Protein AF-A0A3S0ZNF9-F1 (afdb_monomer_lite)

Sequence (156 aa):
GLFKPLLKETVHKKNAPFTLELPDKFNRSKIGLSEVGPGDKISKLRPWEIIQKDLVWTAGGFVLGTKEKMQEFITSYKSAQDELLEHDMISADMHTISAIYTPQMIKRGPPEAKAYICRDGWFGIRGTVTKYGCLAFLCKEAAETRAKAKMKSQGL

Secondary structure (DSSP, 8-state):
---PPP------S--S-------TT--TTSEEEEE-S-SGGGGGS-HHHHHHTT--SEEEEEEE--HHHHHHHHHHHHHHHHHHHHTT----HHHHHHHHTSHHHHTT-PPPEEEE---TTGGG--TTHHHHSHHHHHHHHHHHHHHHHHHHHTT-

pLDDT: mean 84.04, std 13.16, range [38.31, 95.31]

Organism: Elysia chlorotica (NCBI:txid188477)

Radius of gyration: 19.07 Å; chains: 1; bounding box: 42×55×49 Å

Foldseek 3Di:
DDDDDDPPPPPPDPPDPQDFADAPPDDQQAKEFQFDDDLVVLQADALVVCVVVVPFGTAQPDMDHPPVLVVLQVVLLVVLVVVCVVVVHDDDSRSSSSNCNYPVNCVVPRGHYDYDAADACVLHDHDSCRRRVVSVSSRSVRVVVVVVVVCVVVVD

Structure (mmCIF, N/CA/C/O backbone):
data_AF-A0A3S0ZNF9-F1
#
_entry.id   AF-A0A3S0ZNF9-F1
#
loop_
_atom_site.group_PDB
_atom_site.id
_atom_site.type_symbol
_atom_site.label_atom_id
_atom_site.label_alt_id
_atom_site.label_comp_id
_atom_site.label_asym_id
_atom_site.label_entity_id
_atom_site.label_seq_id
_atom_site.pdbx_PDB_ins_code
_atom_site.Cartn_x
_atom_site.Cartn_y
_atom_site.Cartn_z
_atom_site.occupancy
_atom_site.B_iso_or_equiv
_atom_site.auth_seq_id
_atom_site.auth_comp_id
_atom_site.auth_asym_id
_atom_site.auth_atom_id
_atom_site.pdbx_PDB_model_num
ATOM 1 N N . GLY A 1 1 ? -3.170 -42.991 19.852 1.00 38.31 1 GLY A N 1
ATOM 2 C CA . GLY A 1 1 ? -3.777 -42.322 18.686 1.00 38.31 1 GLY A CA 1
ATOM 3 C C . GLY A 1 1 ? -4.454 -41.063 19.169 1.00 38.31 1 GLY A C 1
ATOM 4 O O . GLY A 1 1 ? -5.417 -41.165 19.911 1.00 38.31 1 GLY A O 1
ATOM 5 N N . LEU A 1 2 ? -3.875 -39.901 18.869 1.00 42.84 2 LEU A N 1
ATOM 6 C CA . LEU A 1 2 ? -4.202 -38.627 19.513 1.00 42.84 2 LEU A CA 1
ATOM 7 C C . LEU A 1 2 ? -5.102 -37.793 18.583 1.00 42.84 2 LEU A C 1
ATOM 9 O O . LEU A 1 2 ? -4.609 -37.064 17.725 1.00 42.84 2 LEU A O 1
ATOM 13 N N . PHE A 1 3 ? -6.422 -37.921 18.720 1.00 49.88 3 PHE A N 1
ATOM 14 C CA . PHE A 1 3 ? -7.362 -37.027 18.042 1.00 49.88 3 PHE A CA 1
ATOM 15 C C . PHE A 1 3 ? -7.332 -35.659 18.738 1.00 49.88 3 PHE A C 1
ATOM 17 O O . PHE A 1 3 ? -7.779 -35.519 19.875 1.00 49.88 3 PHE A O 1
ATOM 24 N N . LYS A 1 4 ? -6.767 -34.648 18.065 1.00 49.22 4 LYS A N 1
ATOM 25 C CA . LYS A 1 4 ? -6.909 -33.239 18.461 1.00 49.22 4 LYS A CA 1
ATOM 26 C C . LYS A 1 4 ? -8.396 -32.866 18.387 1.00 49.22 4 LYS A C 1
ATOM 28 O O . LYS A 1 4 ? -9.040 -33.235 17.404 1.00 49.22 4 LYS A O 1
ATOM 33 N N . PRO A 1 5 ? -8.952 -32.131 19.364 1.00 50.22 5 PRO A N 1
ATOM 34 C CA . PRO A 1 5 ? -10.320 -31.662 19.246 1.00 50.22 5 PRO A CA 1
ATOM 35 C C . PRO A 1 5 ? -10.389 -30.688 18.067 1.00 50.22 5 PRO A C 1
ATOM 37 O O . PRO A 1 5 ? -9.619 -29.726 18.006 1.00 50.22 5 PRO A O 1
ATOM 40 N N . LEU A 1 6 ? -11.295 -30.964 17.122 1.00 54.75 6 LEU A N 1
ATOM 41 C CA . LEU A 1 6 ? -11.734 -29.985 16.135 1.00 54.75 6 LEU A CA 1
ATOM 42 C C . LEU A 1 6 ? -12.072 -28.692 16.881 1.00 54.75 6 LEU A C 1
ATOM 44 O O . LEU A 1 6 ? -12.808 -28.722 17.870 1.00 54.75 6 LEU A O 1
ATOM 48 N N . LEU A 1 7 ? -11.493 -27.584 16.416 1.00 48.44 7 LEU A N 1
ATOM 49 C CA . LEU A 1 7 ? -11.787 -26.234 16.879 1.00 48.44 7 LEU A CA 1
ATOM 50 C C . LEU A 1 7 ? -13.309 -26.083 16.973 1.00 48.44 7 LEU A C 1
ATOM 52 O O . LEU A 1 7 ? -13.995 -26.056 15.955 1.00 48.44 7 LEU A O 1
ATOM 56 N N . LYS A 1 8 ? -13.847 -26.035 18.198 1.00 44.94 8 LYS A N 1
ATOM 57 C CA . LYS A 1 8 ? -15.238 -25.640 18.416 1.00 44.94 8 LYS A CA 1
ATOM 58 C C . LYS A 1 8 ? -15.332 -24.196 17.954 1.00 44.94 8 LYS A C 1
ATOM 60 O O . LYS A 1 8 ? -14.829 -23.301 18.629 1.00 44.94 8 LYS A O 1
ATOM 65 N N . GLU A 1 9 ? -15.931 -23.993 16.792 1.00 47.78 9 GLU A N 1
ATOM 66 C CA . GLU A 1 9 ? -16.229 -22.673 16.267 1.00 47.78 9 GLU A CA 1
ATOM 67 C C . GLU A 1 9 ? -17.238 -22.021 17.219 1.00 47.78 9 GLU A C 1
ATOM 69 O O . GLU A 1 9 ? -18.432 -22.323 17.226 1.00 47.78 9 GLU A O 1
ATOM 74 N N . THR A 1 10 ? -16.743 -21.189 18.131 1.00 48.66 10 THR A N 1
ATOM 75 C CA . THR A 1 10 ? -17.603 -20.353 18.961 1.00 48.66 10 THR A CA 1
ATOM 76 C C . THR A 1 10 ? -18.197 -19.285 18.061 1.00 48.66 10 THR A C 1
ATOM 78 O O . THR A 1 10 ? -17.575 -18.254 17.814 1.00 48.66 10 THR A O 1
ATOM 81 N N . VAL A 1 11 ? -19.409 -19.533 17.564 1.00 49.56 11 VAL A N 1
ATOM 82 C CA . VAL A 1 11 ? -20.221 -18.511 16.903 1.00 49.56 11 VAL A CA 1
ATOM 83 C C . VAL A 1 11 ? -20.531 -17.440 17.946 1.00 49.56 11 VAL A C 1
ATOM 85 O O . VAL A 1 11 ? -21.405 -17.597 18.801 1.00 49.56 11 VAL A O 1
ATOM 88 N N . HIS A 1 12 ? -19.749 -16.364 17.927 1.00 49.91 12 HIS A N 1
ATOM 89 C CA . HIS A 1 12 ? -19.978 -15.201 18.771 1.00 49.91 12 HIS A CA 1
ATOM 90 C C . HIS A 1 12 ? -21.386 -14.650 18.486 1.00 49.91 12 HIS A C 1
ATOM 92 O O . HIS A 1 12 ? -21.793 -14.569 17.323 1.00 49.91 12 HIS A O 1
ATOM 98 N N . LYS A 1 13 ? -22.142 -14.293 19.544 1.00 57.91 13 LYS A N 1
ATOM 99 C CA . LYS A 1 13 ? -23.447 -13.605 19.435 1.00 57.91 13 LYS A CA 1
ATOM 100 C C . LYS A 1 13 ? -23.343 -12.536 18.354 1.00 57.91 13 LYS A C 1
ATOM 102 O O . LYS A 1 13 ? -22.371 -11.797 18.415 1.00 57.91 13 LYS A O 1
ATOM 107 N N . LYS A 1 14 ? -24.312 -12.474 17.423 1.00 54.38 14 LYS A N 1
ATOM 108 C CA . LYS A 1 14 ? -24.363 -11.575 16.248 1.00 54.38 14 LYS A CA 1
ATOM 109 C C . LYS A 1 14 ? -23.643 -10.258 16.552 1.00 54.38 14 LYS A C 1
ATOM 111 O O . LYS A 1 14 ? -24.229 -9.354 17.145 1.00 54.38 14 LYS A O 1
ATOM 116 N N . ASN A 1 15 ? -22.343 -10.225 16.251 1.00 57.34 15 ASN A N 1
ATOM 117 C CA . ASN A 1 15 ? -21.497 -9.100 16.615 1.00 57.34 15 ASN A CA 1
ATOM 118 C C . ASN A 1 15 ? -22.078 -7.878 15.901 1.00 57.34 15 ASN A C 1
ATOM 120 O O . ASN A 1 15 ? -22.625 -8.012 14.800 1.00 57.34 15 ASN A O 1
ATOM 124 N N . ALA A 1 16 ? -21.986 -6.700 16.523 1.00 59.66 16 ALA A N 1
ATOM 125 C CA . ALA A 1 16 ? -22.234 -5.451 15.810 1.00 59.66 16 ALA A CA 1
ATOM 126 C C . ALA A 1 16 ? -21.531 -5.520 14.438 1.00 59.66 16 ALA A C 1
ATOM 128 O O . ALA A 1 16 ? -20.433 -6.088 14.370 1.00 59.66 16 ALA A O 1
ATOM 129 N N . PRO A 1 17 ? -22.165 -5.041 13.351 1.00 68.00 17 PRO A N 1
ATOM 130 C CA . PRO A 1 17 ? -21.623 -5.189 12.007 1.00 68.00 17 PRO A CA 1
ATOM 131 C C . PRO A 1 17 ? -20.152 -4.779 11.990 1.00 68.00 17 PRO A C 1
ATOM 133 O O . PRO A 1 17 ? -19.797 -3.694 12.459 1.00 68.00 17 PRO A O 1
ATOM 136 N N . PHE A 1 18 ? -19.297 -5.677 11.497 1.00 68.31 18 PHE A N 1
ATOM 137 C CA . PHE A 1 18 ? -17.879 -5.392 11.341 1.00 68.31 18 PHE A CA 1
ATOM 138 C C . PHE A 1 18 ? -17.749 -4.187 10.416 1.00 68.31 18 PHE A C 1
ATOM 140 O O . PHE A 1 18 ? -18.065 -4.265 9.230 1.00 68.31 18 PHE A O 1
ATOM 147 N N . THR A 1 19 ? -17.348 -3.060 10.993 1.00 75.00 19 THR A N 1
ATOM 148 C CA . THR A 1 19 ? -17.226 -1.796 10.278 1.00 75.00 19 THR A CA 1
ATOM 149 C C . THR A 1 19 ? -15.759 -1.407 10.283 1.00 75.00 19 THR A C 1
ATOM 151 O O . THR A 1 19 ? -15.109 -1.413 11.328 1.00 75.00 19 THR A O 1
ATOM 154 N N . LEU A 1 20 ? -15.240 -1.091 9.102 1.00 82.44 20 LEU A N 1
ATOM 155 C CA . LEU A 1 20 ? -13.922 -0.506 8.924 1.00 82.44 20 LEU A CA 1
ATOM 156 C C . LEU A 1 20 ? -14.117 0.959 8.589 1.00 82.44 20 LEU A C 1
ATOM 158 O O . LEU A 1 20 ? -14.842 1.292 7.652 1.00 82.44 20 LEU A O 1
ATOM 162 N N . GLU A 1 21 ? -13.461 1.833 9.339 1.00 87.50 21 GLU A N 1
ATOM 163 C CA . GLU A 1 21 ? -13.497 3.256 9.058 1.00 87.50 21 GLU A CA 1
ATOM 164 C C . GLU A 1 21 ? -12.078 3.804 8.905 1.00 87.50 21 GLU A C 1
ATOM 166 O O . GLU A 1 21 ? -11.127 3.305 9.504 1.00 87.50 21 GLU A O 1
ATOM 171 N N . LEU A 1 22 ? -11.912 4.834 8.073 1.00 88.38 22 LEU A N 1
ATOM 172 C CA . LEU A 1 22 ? -10.604 5.464 7.897 1.00 88.38 22 LEU A CA 1
ATOM 173 C C . LEU A 1 22 ? -10.126 6.088 9.221 1.00 88.38 22 LEU A C 1
ATOM 175 O O . LEU A 1 22 ? -10.912 6.778 9.868 1.00 88.38 22 LEU A O 1
ATOM 179 N N . PRO A 1 23 ? -8.853 5.926 9.615 1.00 88.94 23 PRO A N 1
ATOM 180 C CA . PRO A 1 23 ? -8.310 6.635 10.770 1.00 88.94 23 PRO A CA 1
ATOM 181 C C . PRO A 1 23 ? -8.481 8.154 10.634 1.00 88.94 23 PRO A C 1
ATOM 183 O O . PRO A 1 23 ? -8.342 8.694 9.537 1.00 88.94 23 PRO A O 1
ATOM 186 N N . ASP A 1 24 ? -8.717 8.868 11.735 1.00 84.62 24 ASP A N 1
ATOM 187 C CA . ASP A 1 24 ? -9.026 10.311 11.694 1.00 84.62 24 ASP A CA 1
ATOM 188 C C . ASP A 1 24 ? -7.913 11.152 11.047 1.00 84.62 24 ASP A C 1
ATOM 190 O O . ASP A 1 24 ? -8.172 12.150 10.378 1.00 84.62 24 ASP A O 1
ATOM 194 N N . LYS A 1 25 ? -6.658 10.715 11.200 1.00 86.06 25 LYS A N 1
ATOM 195 C CA . LYS A 1 25 ? -5.467 11.353 10.614 1.00 86.06 25 LYS A CA 1
ATOM 196 C C . LYS A 1 25 ? -5.048 10.724 9.279 1.00 86.06 25 LYS A C 1
ATOM 198 O O . LYS A 1 25 ? -3.901 10.881 8.857 1.00 86.06 25 LYS A O 1
ATOM 203 N N . PHE A 1 26 ? -5.932 9.965 8.633 1.00 90.56 26 PHE A N 1
ATOM 204 C CA . PHE A 1 26 ? -5.664 9.395 7.318 1.00 90.56 26 PHE A CA 1
ATOM 205 C C . PHE A 1 26 ? -5.515 10.509 6.281 1.00 90.56 26 PHE A C 1
ATOM 207 O O . PHE A 1 26 ? -6.375 11.385 6.156 1.00 90.56 26 PHE A O 1
ATOM 214 N N . ASN A 1 27 ? -4.429 10.465 5.509 1.00 91.06 27 ASN A N 1
ATOM 215 C CA . ASN A 1 27 ? -4.233 11.429 4.441 1.00 91.06 27 ASN A CA 1
ATOM 216 C C . ASN A 1 27 ? -5.085 11.042 3.228 1.00 91.06 27 ASN A C 1
ATOM 218 O O . ASN A 1 27 ? -4.738 10.141 2.472 1.00 91.06 27 ASN A O 1
ATOM 222 N N . ARG A 1 28 ? -6.180 11.777 3.029 1.00 91.62 28 ARG A N 1
ATOM 223 C CA . ARG A 1 28 ? -7.149 11.546 1.952 1.00 91.62 28 ARG A CA 1
ATOM 224 C C . ARG A 1 28 ? -6.602 11.812 0.546 1.00 91.62 28 ARG A C 1
ATOM 226 O O . ARG A 1 28 ? -7.230 11.380 -0.410 1.00 91.62 28 ARG A O 1
ATOM 233 N N . SER A 1 29 ? -5.455 12.480 0.398 1.00 93.75 29 SER A N 1
ATOM 234 C CA . SER A 1 29 ? -4.816 12.653 -0.914 1.00 93.75 29 SER A CA 1
ATOM 235 C C . SER A 1 29 ? -3.979 11.448 -1.352 1.00 93.75 29 SER A C 1
ATOM 237 O O . SER A 1 29 ? -3.446 11.457 -2.459 1.00 93.75 29 SER A O 1
ATOM 239 N N . LYS A 1 30 ? -3.854 10.421 -0.502 1.00 94.88 30 LYS A N 1
ATOM 240 C CA . LYS A 1 30 ? -2.990 9.256 -0.710 1.00 94.88 30 LYS A CA 1
ATOM 241 C C . LYS A 1 30 ? -3.779 7.961 -0.601 1.00 94.88 30 LYS A C 1
ATOM 243 O O . LYS A 1 30 ? -4.873 7.933 -0.035 1.00 94.88 30 LYS A O 1
ATOM 248 N N . ILE A 1 31 ? -3.178 6.879 -1.083 1.00 94.62 31 ILE A N 1
ATOM 249 C CA . ILE A 1 31 ? -3.595 5.533 -0.696 1.00 94.62 31 ILE A CA 1
ATOM 250 C C . ILE A 1 31 ? -2.803 5.055 0.523 1.00 94.62 31 ILE A C 1
ATOM 252 O O . ILE A 1 31 ? -1.622 5.363 0.671 1.00 94.62 31 ILE A O 1
ATOM 256 N N . GLY A 1 32 ? -3.444 4.310 1.414 1.00 94.25 32 GLY A N 1
ATOM 257 C CA . GLY A 1 32 ? -2.811 3.636 2.537 1.00 94.25 32 GLY A CA 1
ATOM 258 C C . GLY A 1 32 ? -2.490 2.192 2.194 1.00 94.25 32 GLY A C 1
ATOM 259 O O . GLY A 1 32 ? -3.367 1.478 1.711 1.00 94.25 32 GLY A O 1
ATOM 260 N N . LEU A 1 33 ? -1.267 1.762 2.509 1.00 94.00 33 LEU A N 1
ATOM 261 C CA . LEU A 1 33 ? -0.799 0.378 2.375 1.00 94.00 33 LEU A CA 1
ATOM 262 C C . LEU A 1 33 ? -0.139 -0.097 3.681 1.00 94.00 33 LEU A C 1
ATOM 264 O O . LEU A 1 33 ? 0.439 0.714 4.405 1.00 94.00 33 LEU A O 1
ATOM 268 N N . SER A 1 34 ? -0.202 -1.395 3.997 1.00 93.62 34 SER A N 1
ATOM 269 C CA . SER A 1 34 ? 0.563 -1.939 5.135 1.00 93.62 34 SER A CA 1
ATOM 270 C C . SER A 1 34 ? 1.999 -2.200 4.692 1.00 93.62 34 SER A C 1
ATOM 272 O O . SER A 1 34 ? 2.207 -2.898 3.703 1.00 93.62 34 SER A O 1
ATOM 274 N N . GLU A 1 35 ? 2.983 -1.642 5.390 1.00 92.25 35 GLU A N 1
ATOM 275 C CA . GLU A 1 35 ? 4.399 -1.837 5.078 1.00 92.25 35 GLU A CA 1
ATOM 276 C C . GLU A 1 35 ? 4.879 -3.204 5.573 1.00 92.25 35 GLU A C 1
ATOM 278 O O . GLU A 1 35 ? 4.662 -3.572 6.730 1.00 92.25 35 GLU A O 1
ATOM 283 N N . VAL A 1 36 ? 5.569 -3.948 4.710 1.00 90.31 36 VAL A N 1
ATOM 284 C CA . VAL A 1 36 ? 6.142 -5.260 5.054 1.00 90.31 36 VAL A CA 1
ATOM 285 C C . VAL A 1 36 ? 7.655 -5.329 4.842 1.00 90.31 36 VAL A C 1
ATOM 287 O O . VAL A 1 36 ? 8.304 -6.209 5.416 1.00 90.31 36 VAL A O 1
ATOM 290 N N . GLY A 1 37 ? 8.224 -4.377 4.095 1.00 86.00 37 GLY A N 1
ATOM 291 C CA . GLY A 1 37 ? 9.650 -4.297 3.791 1.00 86.00 37 GLY A CA 1
ATOM 292 C C . GLY A 1 37 ? 10.101 -2.894 3.364 1.00 86.00 37 GLY A C 1
ATOM 293 O O . GLY A 1 37 ? 9.290 -1.975 3.306 1.00 86.00 37 GLY A O 1
ATOM 294 N N . PRO A 1 38 ? 11.400 -2.704 3.078 1.00 78.81 38 PRO A N 1
ATOM 295 C CA . PRO A 1 38 ? 11.971 -1.402 2.732 1.00 78.81 38 PRO A CA 1
ATOM 296 C C . PRO A 1 38 ? 11.578 -0.957 1.310 1.00 78.81 38 PRO A C 1
ATOM 298 O O . PRO A 1 38 ? 11.953 -1.595 0.325 1.00 78.81 38 PRO A O 1
ATOM 301 N N . GLY A 1 39 ? 10.824 0.143 1.199 1.00 78.38 39 GLY A N 1
ATOM 302 C CA . GLY A 1 39 ? 10.316 0.659 -0.083 1.00 78.38 39 GLY A CA 1
ATOM 303 C C . GLY A 1 39 ? 11.328 1.431 -0.934 1.00 78.38 39 GLY A C 1
ATOM 304 O O . GLY A 1 39 ? 11.191 1.499 -2.154 1.00 78.38 39 GLY A O 1
ATOM 305 N N . ASP A 1 40 ? 12.382 1.970 -0.324 1.00 79.75 40 ASP A N 1
ATOM 306 C CA . ASP A 1 40 ? 13.451 2.720 -0.999 1.00 79.75 40 ASP A CA 1
ATOM 307 C C . ASP A 1 40 ? 14.168 1.886 -2.073 1.00 79.75 40 ASP A C 1
ATOM 309 O O . ASP A 1 40 ? 14.554 2.406 -3.124 1.00 79.75 40 ASP A O 1
ATOM 313 N N . LYS A 1 41 ? 14.275 0.571 -1.853 1.00 76.69 41 LYS A N 1
ATOM 314 C CA . LYS A 1 41 ? 14.914 -0.371 -2.781 1.00 76.69 41 LYS A CA 1
ATOM 315 C C . LYS A 1 41 ? 14.180 -0.520 -4.117 1.00 76.69 41 LYS A C 1
ATOM 317 O O . LYS A 1 41 ? 14.819 -0.869 -5.104 1.00 76.69 41 LYS A O 1
ATOM 322 N N . ILE A 1 42 ? 12.880 -0.224 -4.178 1.00 81.75 42 ILE A N 1
ATOM 323 C CA . ILE A 1 42 ? 12.064 -0.370 -5.399 1.00 81.75 42 ILE A CA 1
ATOM 324 C C . ILE A 1 42 ? 12.368 0.733 -6.416 1.00 81.75 42 ILE A C 1
ATOM 326 O O . ILE A 1 42 ? 12.337 0.498 -7.622 1.00 81.75 42 ILE A O 1
ATOM 330 N N . SER A 1 43 ? 12.743 1.922 -5.939 1.00 77.75 43 SER A N 1
ATOM 331 C CA . SER A 1 43 ? 12.978 3.118 -6.763 1.00 77.75 43 SER A CA 1
ATOM 332 C C . SER A 1 43 ? 14.127 3.000 -7.774 1.00 77.75 43 SER A C 1
ATOM 334 O O . SER A 1 43 ? 14.352 3.916 -8.559 1.00 77.75 43 SER A O 1
ATOM 336 N N . LYS A 1 44 ? 14.875 1.893 -7.763 1.00 86.00 44 LYS A N 1
ATOM 337 C CA . LYS A 1 44 ? 16.018 1.639 -8.654 1.00 86.00 44 LYS A CA 1
ATOM 338 C C . LYS A 1 44 ? 15.837 0.397 -9.524 1.00 86.00 44 LYS A C 1
ATOM 340 O O . LYS A 1 44 ? 16.761 0.025 -10.237 1.00 86.00 44 LYS A O 1
ATOM 345 N N . LEU A 1 45 ? 14.687 -0.264 -9.430 1.00 89.38 45 LEU A N 1
ATOM 346 C CA . LEU A 1 45 ? 14.450 -1.571 -10.030 1.00 89.38 45 LEU A CA 1
ATOM 347 C C . LEU A 1 45 ? 13.409 -1.491 -11.136 1.00 89.38 45 LEU A C 1
ATOM 349 O O . LEU A 1 45 ? 12.512 -0.648 -11.106 1.00 89.38 45 LEU A O 1
ATOM 353 N N . ARG A 1 46 ? 13.523 -2.400 -12.103 1.00 90.56 46 ARG A N 1
ATOM 354 C CA . ARG A 1 46 ? 12.476 -2.634 -13.098 1.00 90.56 46 ARG A CA 1
ATOM 355 C C . ARG A 1 46 ? 11.377 -3.533 -12.517 1.00 90.56 46 ARG A C 1
ATOM 357 O O . ARG A 1 46 ? 11.661 -4.320 -11.611 1.00 90.56 46 ARG A O 1
ATOM 364 N N . PRO A 1 47 ? 10.142 -3.466 -13.043 1.00 88.75 47 PRO A N 1
ATOM 365 C CA . PRO A 1 47 ? 9.013 -4.275 -12.578 1.00 88.75 47 PRO A CA 1
ATOM 366 C C . PRO A 1 47 ? 9.316 -5.774 -12.428 1.00 88.75 47 PRO A C 1
ATOM 368 O O . PRO A 1 47 ? 9.066 -6.347 -11.372 1.00 88.75 47 PRO A O 1
ATOM 371 N N . TRP A 1 48 ? 9.930 -6.409 -13.428 1.00 90.06 48 TRP A N 1
ATOM 372 C CA . TRP A 1 48 ? 10.259 -7.841 -13.372 1.00 90.06 48 TRP A CA 1
ATOM 373 C C . TRP A 1 48 ? 11.366 -8.174 -12.369 1.00 90.06 48 TRP A C 1
ATOM 375 O O . TRP A 1 48 ? 11.392 -9.275 -11.826 1.00 90.06 48 TRP A O 1
ATOM 385 N N . GLU A 1 49 ? 12.259 -7.230 -12.063 1.00 89.75 49 GLU A N 1
ATOM 386 C CA . GLU A 1 49 ? 13.286 -7.443 -11.041 1.00 89.75 49 GLU A CA 1
ATOM 387 C C . GLU A 1 49 ? 12.689 -7.514 -9.635 1.00 89.75 49 GLU A C 1
ATOM 389 O O . GLU A 1 49 ? 13.282 -8.152 -8.770 1.00 89.75 49 GLU A O 1
ATOM 394 N N . ILE A 1 50 ? 11.530 -6.882 -9.405 1.00 89.62 50 ILE A N 1
ATOM 395 C CA . ILE A 1 50 ? 10.779 -7.021 -8.150 1.00 89.62 50 ILE A CA 1
ATOM 396 C C . ILE A 1 50 ? 10.342 -8.472 -7.965 1.00 89.62 50 ILE A C 1
ATOM 398 O O . ILE A 1 50 ? 10.539 -9.031 -6.892 1.00 89.62 50 ILE A O 1
ATOM 402 N N . ILE A 1 51 ? 9.812 -9.090 -9.022 1.00 89.25 51 ILE A N 1
ATOM 403 C CA . ILE A 1 51 ? 9.311 -10.469 -8.995 1.00 89.25 51 ILE A CA 1
ATOM 404 C C . ILE A 1 51 ? 10.471 -11.461 -8.896 1.00 89.25 51 ILE A C 1
ATOM 406 O O . ILE A 1 51 ? 10.471 -12.324 -8.026 1.00 89.25 51 ILE A O 1
ATOM 410 N N . GLN A 1 52 ? 11.498 -11.308 -9.736 1.00 88.88 52 GLN A N 1
ATOM 411 C CA . GLN A 1 52 ? 12.658 -12.208 -9.756 1.00 88.88 52 GLN A CA 1
ATOM 412 C C . GLN A 1 52 ? 13.426 -12.229 -8.429 1.00 88.88 52 GLN A C 1
ATOM 414 O O . GLN A 1 52 ? 14.044 -13.237 -8.092 1.00 88.88 52 GLN A O 1
ATOM 419 N N . LYS A 1 53 ? 13.416 -11.114 -7.689 1.00 89.00 53 LYS A N 1
ATOM 420 C CA . LYS A 1 53 ? 14.097 -10.972 -6.395 1.00 89.00 53 LYS A CA 1
ATOM 421 C C . LYS A 1 53 ? 13.152 -11.148 -5.197 1.00 89.00 53 LYS A C 1
ATOM 423 O O . LYS A 1 53 ? 13.605 -10.929 -4.077 1.00 89.00 53 LYS A O 1
ATOM 428 N N . ASP A 1 54 ? 11.882 -11.498 -5.430 1.00 87.12 54 ASP A N 1
ATOM 429 C CA . ASP A 1 54 ? 10.834 -11.646 -4.403 1.00 87.12 54 ASP A CA 1
ATOM 430 C C . ASP A 1 54 ? 10.774 -10.439 -3.443 1.00 87.12 54 ASP A C 1
ATOM 432 O O . ASP A 1 54 ? 10.781 -10.550 -2.215 1.00 87.12 54 ASP A O 1
ATOM 436 N N . LEU A 1 55 ? 10.826 -9.231 -4.015 1.00 87.56 55 LEU A N 1
ATOM 437 C CA . LEU A 1 55 ? 10.883 -7.994 -3.244 1.00 87.56 55 LEU A CA 1
ATOM 438 C C . LEU A 1 55 ? 9.484 -7.489 -2.931 1.00 87.56 55 LEU A C 1
ATOM 440 O O . LEU A 1 55 ? 8.706 -7.137 -3.815 1.00 87.56 55 LEU A O 1
ATOM 444 N N . VAL A 1 56 ? 9.210 -7.357 -1.637 1.00 84.56 56 VAL A N 1
ATOM 445 C CA . VAL A 1 56 ? 7.906 -6.938 -1.139 1.00 84.56 56 VAL A CA 1
ATOM 446 C C . VAL A 1 56 ? 8.044 -5.687 -0.276 1.00 84.56 56 VAL A C 1
ATOM 448 O O . VAL A 1 56 ? 8.695 -5.709 0.769 1.00 84.56 56 VAL A O 1
ATOM 451 N N . TRP A 1 57 ? 7.419 -4.583 -0.698 1.00 89.50 57 TRP A N 1
ATOM 452 C CA . TRP A 1 57 ? 7.347 -3.351 0.107 1.00 89.50 57 TRP A CA 1
ATOM 453 C C . TRP A 1 57 ? 6.064 -3.269 0.922 1.00 89.50 57 TRP A C 1
ATOM 455 O O . TRP A 1 57 ? 6.101 -2.892 2.095 1.00 89.50 57 TRP A O 1
ATOM 465 N N . THR A 1 58 ? 4.935 -3.659 0.330 1.00 90.81 58 THR A N 1
ATOM 466 C CA . THR A 1 58 ? 3.624 -3.552 0.975 1.00 90.81 58 THR A CA 1
ATOM 467 C C . THR A 1 58 ? 2.827 -4.844 0.890 1.00 90.81 58 THR A C 1
ATOM 469 O O . THR A 1 58 ? 3.058 -5.671 0.015 1.00 90.81 58 THR A O 1
ATOM 472 N N . ALA A 1 59 ? 1.890 -5.029 1.816 1.00 87.12 59 ALA A N 1
ATOM 473 C CA . ALA A 1 59 ? 0.943 -6.133 1.773 1.00 87.12 59 ALA A CA 1
ATOM 474 C C . ALA A 1 59 ? -0.153 -5.877 0.725 1.00 87.12 59 ALA A C 1
ATOM 476 O O . ALA A 1 59 ? -0.678 -4.770 0.642 1.00 87.12 59 ALA A O 1
ATOM 477 N N . GLY A 1 60 ? -0.567 -6.924 0.003 1.00 76.44 60 GLY A N 1
ATOM 478 C CA . GLY A 1 60 ? -1.669 -6.855 -0.969 1.00 76.44 60 GLY A CA 1
ATOM 479 C C . GLY A 1 60 ? -3.083 -6.939 -0.378 1.00 76.44 60 GLY A C 1
ATOM 480 O O . GLY A 1 60 ? -4.053 -6.798 -1.109 1.00 76.44 60 GLY A O 1
ATOM 481 N N . GLY A 1 61 ? -3.227 -7.176 0.932 1.00 79.50 61 GLY A N 1
ATOM 482 C CA . GLY A 1 61 ? -4.523 -7.531 1.526 1.00 79.50 61 GLY A CA 1
ATOM 483 C C . GLY A 1 61 ? -5.498 -6.368 1.749 1.00 79.50 61 GLY A C 1
ATOM 484 O O . GLY A 1 61 ? -6.698 -6.534 1.560 1.00 79.50 61 GLY A O 1
ATOM 485 N N . PHE A 1 62 ? -5.011 -5.197 2.167 1.00 88.00 62 PHE A N 1
ATOM 486 C CA . PHE A 1 62 ? -5.854 -4.031 2.454 1.00 88.00 62 PHE A CA 1
ATOM 487 C C . PHE A 1 62 ? -5.245 -2.776 1.840 1.00 88.00 62 PHE A C 1
ATOM 489 O O . PHE A 1 62 ? -4.094 -2.441 2.124 1.00 88.00 62 PHE A O 1
ATOM 496 N N . VAL A 1 63 ? -6.055 -2.062 1.060 1.00 91.69 63 VAL A N 1
ATOM 497 C CA . VAL A 1 63 ? -5.727 -0.756 0.485 1.00 91.69 63 VAL A CA 1
ATOM 498 C C . VAL A 1 63 ? -6.803 0.231 0.913 1.00 91.69 63 VAL A C 1
ATOM 500 O O . VAL A 1 63 ? -7.995 -0.066 0.829 1.00 91.69 63 VAL A O 1
ATOM 503 N N . LEU A 1 64 ? -6.388 1.396 1.398 1.00 91.50 64 LEU A N 1
ATOM 504 C CA . LEU A 1 64 ? -7.297 2.453 1.838 1.00 91.50 64 LEU A CA 1
ATOM 505 C C . LEU A 1 64 ? -7.146 3.677 0.952 1.00 91.50 64 LEU A C 1
ATOM 507 O O . LEU A 1 64 ? -6.036 4.044 0.596 1.00 91.50 64 LEU A O 1
ATOM 511 N N . GLY A 1 65 ? -8.234 4.370 0.661 1.00 91.19 65 GLY A N 1
ATOM 512 C CA . GLY A 1 65 ? -8.192 5.611 -0.100 1.00 91.19 65 GLY A CA 1
ATOM 513 C C . GLY A 1 65 ? -9.578 6.218 -0.209 1.00 91.19 65 GLY A C 1
ATOM 514 O O . GLY A 1 65 ? -10.577 5.583 0.137 1.00 91.19 65 GLY A O 1
ATOM 515 N N . THR A 1 66 ? -9.654 7.457 -0.690 1.00 91.44 66 THR A N 1
ATOM 516 C CA . THR A 1 66 ? -10.938 7.986 -1.163 1.00 91.44 66 THR A CA 1
ATOM 517 C C . THR A 1 66 ? -11.345 7.271 -2.447 1.00 91.44 66 THR A C 1
ATOM 519 O O . THR A 1 66 ? -10.532 6.591 -3.075 1.00 91.44 66 THR A O 1
ATOM 522 N N . LYS A 1 67 ? -12.602 7.437 -2.866 1.00 92.31 67 LYS A N 1
ATOM 523 C CA . LYS A 1 67 ? -13.100 6.854 -4.116 1.00 92.31 67 LYS A CA 1
ATOM 524 C C . LYS A 1 67 ? -12.202 7.223 -5.301 1.00 92.31 67 LYS A C 1
ATOM 526 O O . LYS A 1 67 ? -11.847 6.355 -6.089 1.00 92.31 67 LYS A O 1
ATOM 531 N N . GLU A 1 68 ? -11.796 8.483 -5.373 1.00 94.38 68 GLU A N 1
ATOM 532 C CA . GLU A 1 68 ? -10.972 9.038 -6.447 1.00 94.38 68 GLU A CA 1
ATOM 533 C C . GLU A 1 68 ? -9.583 8.387 -6.446 1.00 94.38 68 GLU A C 1
ATOM 535 O O . GLU A 1 68 ? -9.142 7.848 -7.459 1.00 94.38 68 GLU A O 1
ATOM 540 N N . LYS A 1 69 ? -8.922 8.328 -5.282 1.00 94.81 69 LYS A N 1
ATOM 541 C CA . LYS A 1 69 ? -7.592 7.713 -5.164 1.00 94.81 69 LYS A CA 1
ATOM 542 C C . LYS A 1 69 ? -7.607 6.206 -5.389 1.00 94.81 69 LYS A C 1
ATOM 544 O O . LYS A 1 69 ? -6.661 5.667 -5.956 1.00 94.81 69 LYS A O 1
ATOM 549 N N . MET A 1 70 ? -8.691 5.531 -5.016 1.00 94.94 70 MET A N 1
ATOM 550 C CA . MET A 1 70 ? -8.869 4.114 -5.328 1.00 94.94 70 MET A CA 1
ATOM 551 C C . MET A 1 70 ? -9.066 3.876 -6.828 1.00 94.94 70 MET A C 1
ATOM 553 O O . MET A 1 70 ? -8.541 2.897 -7.348 1.00 94.94 70 MET A O 1
ATOM 557 N N . GLN A 1 71 ? -9.766 4.759 -7.546 1.00 95.19 71 GLN A N 1
ATOM 558 C CA . GLN A 1 71 ? -9.901 4.661 -9.005 1.00 95.19 71 GLN A CA 1
ATOM 559 C C . GLN A 1 71 ? -8.561 4.863 -9.725 1.00 95.19 71 GLN A C 1
ATOM 561 O O . GLN A 1 71 ? -8.231 4.086 -10.626 1.00 95.19 71 GLN A O 1
ATOM 566 N N . GLU A 1 72 ? -7.771 5.854 -9.302 1.00 95.25 72 GLU A N 1
ATOM 567 C CA . GLU A 1 72 ? -6.400 6.054 -9.793 1.00 95.25 72 GLU A CA 1
ATOM 568 C C . GLU A 1 72 ? -5.551 4.796 -9.545 1.00 95.25 72 GLU A C 1
ATOM 570 O O . GLU A 1 72 ? -4.929 4.271 -10.467 1.00 95.25 72 GLU A O 1
ATOM 575 N N . PHE A 1 73 ? -5.603 4.247 -8.326 1.00 95.31 73 PHE A N 1
ATOM 576 C CA . PHE A 1 73 ? -4.851 3.048 -7.958 1.00 95.31 73 PHE A CA 1
ATOM 577 C C . PHE A 1 73 ? -5.251 1.821 -8.781 1.00 95.31 73 PHE A C 1
ATOM 579 O 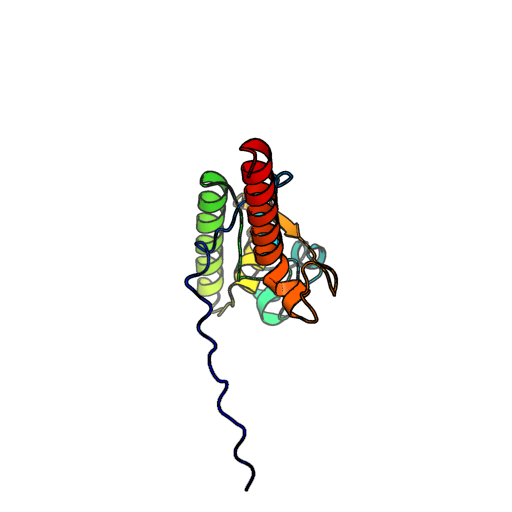O . PHE A 1 73 ? -4.377 1.133 -9.295 1.00 95.31 73 PHE A O 1
ATOM 586 N N . ILE A 1 74 ? -6.551 1.556 -8.949 1.00 95.06 74 ILE A N 1
ATOM 587 C CA . ILE A 1 74 ? -7.049 0.429 -9.754 1.00 95.06 74 ILE A CA 1
ATOM 588 C C . ILE A 1 74 ? -6.562 0.543 -11.200 1.00 95.06 74 ILE A C 1
ATOM 590 O O . ILE A 1 74 ? -6.186 -0.460 -11.804 1.00 95.06 74 ILE A O 1
ATOM 594 N N . THR A 1 75 ? -6.549 1.757 -11.751 1.00 95.25 75 THR A N 1
ATOM 595 C CA . THR A 1 75 ? -6.052 2.005 -13.108 1.00 95.25 75 THR A CA 1
ATOM 596 C C . THR A 1 75 ? -4.563 1.680 -13.204 1.00 95.25 75 THR A C 1
ATOM 598 O O . THR A 1 75 ? -4.166 0.892 -14.058 1.00 95.25 75 THR A O 1
ATOM 601 N N . SER A 1 76 ? -3.747 2.201 -12.282 1.00 95.12 76 SER A N 1
ATOM 602 C CA . SER A 1 76 ? -2.311 1.898 -12.236 1.00 95.12 76 SER A CA 1
ATOM 603 C C . SER A 1 76 ? -2.024 0.415 -12.008 1.00 95.12 76 SER A C 1
ATOM 605 O O . SER A 1 76 ? -1.107 -0.127 -12.615 1.00 95.12 76 SER A O 1
ATOM 607 N N . TYR A 1 77 ? -2.817 -0.245 -11.164 1.00 94.69 77 TYR A N 1
ATOM 608 C CA . TYR A 1 77 ? -2.691 -1.667 -10.869 1.00 94.69 77 TYR A CA 1
ATOM 609 C C . TYR A 1 77 ? -2.958 -2.520 -12.113 1.00 94.69 77 TYR A C 1
ATOM 611 O O . TYR A 1 77 ? -2.164 -3.407 -12.416 1.00 94.69 77 TYR A O 1
ATOM 619 N N . LYS A 1 78 ? -4.013 -2.216 -12.882 1.00 93.94 78 LYS A N 1
ATOM 620 C CA . LYS A 1 78 ? -4.290 -2.895 -14.158 1.00 93.94 78 LYS A CA 1
ATOM 621 C C . LYS A 1 78 ? -3.160 -2.693 -15.162 1.00 93.94 78 LYS A C 1
ATOM 623 O O . LYS A 1 78 ? -2.616 -3.669 -15.651 1.00 93.94 78 LYS A O 1
ATOM 628 N N . SER A 1 79 ? -2.718 -1.451 -15.368 1.00 92.88 79 SER A N 1
ATOM 629 C CA . SER A 1 79 ? -1.592 -1.171 -16.269 1.00 92.88 79 SER A CA 1
ATOM 630 C C . SER A 1 79 ? -0.287 -1.846 -15.842 1.00 92.88 79 SER A C 1
ATOM 632 O O . SER A 1 79 ? 0.562 -2.125 -16.685 1.00 92.88 79 SER A O 1
ATOM 634 N N . ALA A 1 80 ? -0.082 -2.052 -14.539 1.00 93.00 80 ALA A N 1
ATOM 635 C CA . ALA A 1 80 ? 1.069 -2.784 -14.033 1.00 93.00 80 ALA A CA 1
ATOM 636 C C . ALA A 1 80 ? 0.942 -4.287 -14.300 1.00 93.00 80 ALA A C 1
ATOM 638 O O . ALA A 1 80 ? 1.929 -4.897 -14.694 1.00 93.00 80 ALA A O 1
ATOM 639 N N . GLN A 1 81 ? -0.249 -4.872 -14.128 1.00 92.69 81 GLN A N 1
ATOM 640 C CA . GLN A 1 81 ? -0.486 -6.263 -14.516 1.00 92.69 81 GLN A CA 1
ATOM 641 C C . GLN A 1 81 ? -0.290 -6.476 -16.016 1.00 92.69 81 GLN A C 1
ATOM 643 O O . GLN A 1 81 ? 0.412 -7.410 -16.381 1.00 92.69 81 GLN A O 1
ATOM 648 N N . ASP A 1 82 ? -0.850 -5.605 -16.859 1.00 91.94 82 ASP A N 1
ATOM 649 C CA . ASP A 1 82 ? -0.729 -5.716 -18.317 1.00 91.94 82 ASP A CA 1
ATOM 650 C C . ASP A 1 82 ? 0.747 -5.725 -18.743 1.00 91.94 82 ASP A C 1
ATOM 652 O O . ASP A 1 82 ? 1.184 -6.632 -19.442 1.00 91.94 82 ASP A O 1
ATOM 656 N N . GLU A 1 83 ? 1.551 -4.789 -18.222 1.00 90.81 83 GLU A N 1
ATOM 657 C CA . GLU A 1 83 ? 2.998 -4.766 -18.472 1.00 90.81 83 GLU A CA 1
ATOM 658 C C . GLU A 1 83 ? 3.677 -6.052 -17.983 1.00 90.81 83 GLU A C 1
ATOM 660 O O . GLU A 1 83 ? 4.493 -6.627 -18.688 1.00 90.81 83 GLU A O 1
ATOM 665 N N . LEU A 1 84 ? 3.378 -6.522 -16.770 1.00 91.12 84 LEU A N 1
ATOM 666 C CA . LEU A 1 84 ? 4.005 -7.736 -16.243 1.00 91.12 84 LEU A CA 1
ATOM 667 C C . LEU A 1 84 ? 3.666 -8.968 -17.098 1.00 91.12 84 LEU A C 1
ATOM 669 O O . LEU A 1 84 ? 4.549 -9.787 -17.349 1.00 91.12 84 LEU A O 1
ATOM 673 N N . LEU A 1 85 ? 2.429 -9.065 -17.585 1.00 91.50 85 LEU A N 1
ATOM 674 C CA . LEU A 1 85 ? 1.985 -10.133 -18.478 1.00 91.50 85 LEU A CA 1
ATOM 675 C C . LEU A 1 85 ? 2.663 -10.066 -19.852 1.00 91.50 85 LEU A C 1
ATOM 67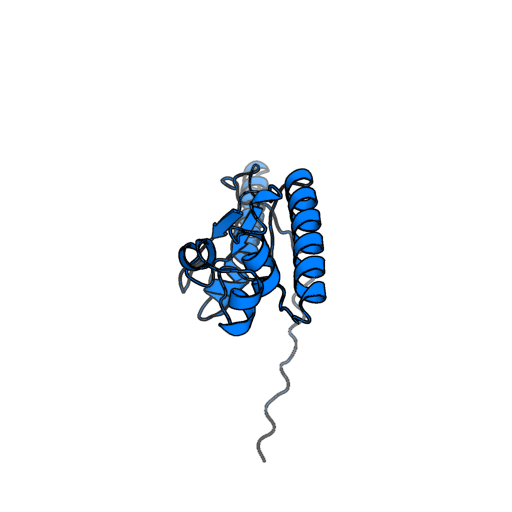7 O O . LEU A 1 85 ? 3.023 -11.112 -20.381 1.00 91.50 85 LEU A O 1
ATOM 681 N N . GLU A 1 86 ? 2.899 -8.872 -20.404 1.00 91.06 86 GLU A N 1
ATOM 682 C CA . GLU A 1 86 ? 3.657 -8.696 -21.657 1.00 91.06 86 GLU A CA 1
ATOM 683 C C . GLU A 1 86 ? 5.098 -9.234 -21.573 1.00 91.06 86 GLU A C 1
ATOM 685 O O . GLU A 1 86 ? 5.695 -9.554 -22.600 1.00 91.06 86 GLU A O 1
ATOM 690 N N . HIS A 1 87 ? 5.650 -9.364 -20.362 1.00 87.50 87 HIS A N 1
ATOM 691 C CA . HIS A 1 87 ? 6.975 -9.944 -20.102 1.00 87.50 87 HIS A CA 1
ATOM 692 C C . HIS A 1 87 ? 6.911 -11.367 -19.521 1.00 87.50 87 HIS A C 1
ATOM 694 O O . HIS A 1 87 ? 7.881 -11.810 -18.905 1.00 87.50 87 HIS A O 1
ATOM 700 N N . ASP A 1 88 ? 5.784 -12.073 -19.674 1.00 88.56 88 ASP A N 1
ATOM 701 C CA . ASP A 1 88 ? 5.556 -13.439 -19.171 1.00 88.56 88 ASP A CA 1
ATOM 702 C C . ASP A 1 88 ? 5.762 -13.590 -17.649 1.00 88.56 88 ASP A C 1
ATOM 704 O O . ASP A 1 88 ? 6.186 -14.636 -17.145 1.00 88.56 88 ASP A O 1
ATOM 708 N N . MET A 1 89 ? 5.468 -12.538 -16.879 1.00 90.12 89 MET A N 1
ATOM 709 C CA . MET A 1 89 ? 5.640 -12.546 -15.426 1.00 90.12 89 MET A CA 1
ATOM 710 C C . MET A 1 89 ? 4.328 -12.873 -14.705 1.00 90.12 89 MET A C 1
ATOM 712 O O . MET A 1 89 ? 3.316 -12.197 -14.877 1.00 90.12 89 MET A O 1
ATOM 716 N N . ILE A 1 90 ? 4.370 -13.860 -13.803 1.00 74.31 90 ILE A N 1
ATOM 717 C CA . ILE A 1 90 ? 3.299 -14.116 -12.827 1.00 74.31 90 ILE A CA 1
ATOM 718 C C . ILE A 1 90 ? 3.610 -13.331 -11.552 1.00 74.31 90 ILE A C 1
ATOM 720 O O . ILE A 1 90 ? 4.678 -13.492 -10.956 1.00 74.31 90 ILE A O 1
ATOM 724 N N . SER A 1 91 ? 2.672 -12.499 -11.103 1.00 78.81 91 SER A N 1
ATOM 725 C CA . SER A 1 91 ? 2.837 -11.669 -9.912 1.00 78.81 91 SER A CA 1
ATOM 726 C C . SER A 1 91 ? 1.800 -11.978 -8.834 1.00 78.81 91 SER A C 1
ATOM 728 O O . SER A 1 91 ? 0.621 -12.196 -9.100 1.00 78.81 91 SER A O 1
ATOM 730 N N . ALA A 1 92 ? 2.247 -11.962 -7.578 1.00 86.38 92 ALA A N 1
ATOM 731 C CA . ALA A 1 92 ? 1.354 -11.790 -6.440 1.00 86.38 92 ALA A CA 1
ATOM 732 C C . ALA A 1 92 ? 0.948 -10.311 -6.334 1.00 86.38 92 ALA A C 1
ATOM 734 O O . ALA A 1 92 ? 1.697 -9.436 -6.776 1.00 86.38 92 ALA A O 1
ATOM 735 N N . ASP A 1 93 ? -0.175 -10.011 -5.672 1.00 88.31 93 ASP A N 1
ATOM 736 C CA . ASP A 1 93 ? -0.663 -8.631 -5.490 1.00 88.31 93 ASP A CA 1
ATOM 737 C C . ASP A 1 93 ? 0.422 -7.682 -4.988 1.00 88.31 93 ASP A C 1
ATOM 739 O O . ASP A 1 93 ? 0.588 -6.574 -5.489 1.00 88.31 93 ASP A O 1
ATOM 743 N N . MET A 1 94 ? 1.210 -8.146 -4.025 1.00 89.94 94 MET A N 1
ATOM 744 C CA . MET A 1 94 ? 2.284 -7.373 -3.421 1.00 89.94 94 MET A CA 1
ATOM 745 C C . MET A 1 94 ? 3.408 -7.019 -4.412 1.00 89.94 94 MET A C 1
ATOM 747 O O . MET A 1 94 ? 3.944 -5.914 -4.351 1.00 89.94 94 MET A O 1
ATOM 751 N N . HIS A 1 95 ? 3.705 -7.898 -5.376 1.00 91.38 95 HIS A N 1
ATOM 752 C CA . HIS A 1 95 ? 4.653 -7.613 -6.455 1.00 91.38 95 HIS A CA 1
ATOM 753 C C . HIS A 1 95 ? 4.081 -6.600 -7.439 1.00 91.38 95 HIS A C 1
ATOM 755 O O . HIS A 1 95 ? 4.778 -5.659 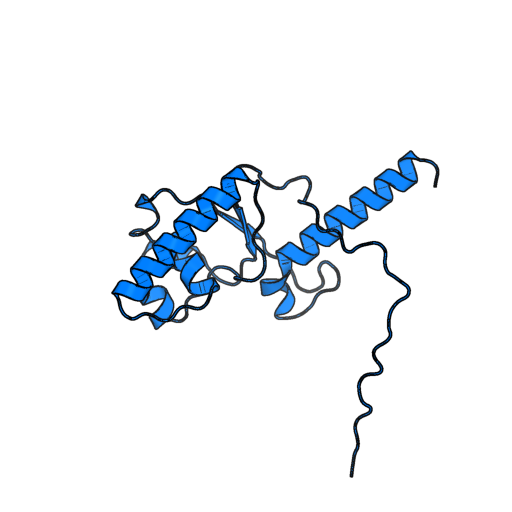-7.810 1.00 91.38 95 HIS A O 1
ATOM 761 N N . THR A 1 96 ? 2.809 -6.749 -7.815 1.00 92.44 96 THR A N 1
ATOM 762 C CA . THR A 1 96 ? 2.124 -5.795 -8.696 1.00 92.44 96 THR A CA 1
ATOM 763 C C . THR A 1 96 ? 2.094 -4.405 -8.066 1.00 92.44 96 THR A C 1
ATOM 765 O O . THR A 1 96 ? 2.460 -3.428 -8.712 1.00 92.44 96 THR A O 1
ATOM 768 N N . ILE A 1 97 ? 1.743 -4.302 -6.781 1.00 92.94 97 ILE A N 1
ATOM 769 C CA . ILE A 1 97 ? 1.733 -3.024 -6.060 1.00 92.94 97 ILE A CA 1
ATOM 770 C C . ILE A 1 97 ? 3.133 -2.417 -6.023 1.00 92.94 97 ILE A C 1
ATOM 772 O O . ILE A 1 97 ? 3.295 -1.236 -6.311 1.00 92.94 97 ILE A O 1
ATOM 776 N N . SER A 1 98 ? 4.158 -3.210 -5.718 1.00 91.62 98 SER A N 1
ATOM 777 C CA . SER A 1 98 ? 5.545 -2.747 -5.758 1.00 91.62 98 SER A CA 1
ATOM 778 C C . SER A 1 98 ? 5.971 -2.286 -7.158 1.00 91.62 98 SER A C 1
ATOM 780 O O . SER A 1 98 ? 6.638 -1.259 -7.276 1.00 91.62 98 SER A O 1
ATOM 782 N N . ALA A 1 99 ? 5.546 -2.978 -8.218 1.00 91.88 99 ALA A N 1
ATOM 783 C CA . ALA A 1 99 ? 5.856 -2.625 -9.599 1.00 91.88 99 ALA A CA 1
ATOM 784 C C . ALA A 1 99 ? 5.319 -1.238 -9.986 1.00 91.88 99 ALA A C 1
ATOM 786 O O . ALA A 1 99 ? 6.061 -0.465 -10.598 1.00 91.88 99 ALA A O 1
ATOM 787 N N . ILE A 1 100 ? 4.096 -0.884 -9.557 1.00 93.06 100 ILE A N 1
ATOM 788 C CA . ILE A 1 100 ? 3.467 0.431 -9.811 1.00 93.06 100 ILE A CA 1
ATOM 789 C C . ILE A 1 100 ? 4.412 1.592 -9.457 1.00 93.06 100 ILE A C 1
ATOM 791 O O . ILE A 1 100 ? 4.452 2.603 -10.158 1.00 93.06 100 ILE A O 1
ATOM 795 N N . TYR A 1 101 ? 5.195 1.439 -8.386 1.00 91.50 101 TYR A N 1
ATOM 796 C CA . TYR A 1 101 ? 6.068 2.483 -7.846 1.00 91.50 101 TYR A CA 1
ATOM 797 C C . TYR A 1 101 ? 7.526 2.401 -8.328 1.00 91.50 101 TYR A C 1
ATOM 799 O O . TYR A 1 101 ? 8.397 3.097 -7.804 1.00 91.50 101 TYR A O 1
ATOM 807 N N . THR A 1 102 ? 7.811 1.587 -9.344 1.00 90.94 102 THR A N 1
ATOM 808 C CA . THR A 1 102 ? 9.115 1.581 -10.029 1.00 90.94 102 THR A CA 1
ATOM 809 C C . THR A 1 102 ? 9.279 2.807 -10.940 1.00 90.94 102 THR A C 1
ATOM 811 O O . THR A 1 102 ? 8.282 3.350 -11.422 1.00 90.94 102 THR A O 1
ATOM 814 N N . PRO A 1 103 ? 10.512 3.240 -11.274 1.00 90.06 103 PRO A N 1
ATOM 815 C CA . PRO A 1 103 ? 10.746 4.388 -12.161 1.00 90.06 103 PRO A CA 1
ATOM 816 C C . PRO A 1 103 ? 10.080 4.297 -13.539 1.00 90.06 103 PRO A C 1
ATOM 818 O O . PRO A 1 103 ? 9.760 5.322 -14.141 1.00 90.06 103 PRO A O 1
ATOM 821 N N . GLN A 1 104 ? 9.895 3.081 -14.058 1.00 89.00 104 GLN A N 1
ATOM 822 C CA . GLN A 1 104 ? 9.238 2.853 -15.343 1.00 89.00 104 GLN A CA 1
ATOM 823 C C . GLN A 1 104 ? 7.737 3.149 -15.256 1.00 89.00 104 GLN A C 1
ATOM 825 O O . GLN A 1 104 ? 7.194 3.841 -16.116 1.00 89.00 104 GLN A O 1
ATOM 830 N N . MET A 1 105 ? 7.079 2.659 -14.203 1.00 88.19 105 MET A N 1
ATOM 831 C CA . MET A 1 105 ? 5.627 2.751 -14.051 1.00 88.19 105 MET A CA 1
ATOM 832 C C . MET A 1 105 ? 5.175 4.044 -13.372 1.00 88.19 105 MET A C 1
ATOM 834 O O . MET A 1 105 ? 4.115 4.564 -13.711 1.00 88.19 105 MET A O 1
ATOM 838 N N . ILE A 1 106 ? 5.995 4.635 -12.497 1.00 87.69 106 ILE A N 1
ATOM 839 C CA . ILE A 1 106 ? 5.635 5.858 -11.765 1.00 87.69 106 ILE A CA 1
ATOM 840 C C . ILE A 1 106 ? 5.427 7.067 -12.689 1.00 87.69 106 ILE A C 1
ATOM 842 O O . ILE A 1 106 ? 4.683 7.986 -12.357 1.00 87.69 106 ILE A O 1
ATOM 846 N N . LYS A 1 107 ? 6.011 7.044 -13.896 1.00 83.75 107 LYS A N 1
ATOM 847 C CA . LYS A 1 107 ? 5.768 8.044 -14.952 1.00 83.75 107 LYS A CA 1
ATOM 848 C C . LYS A 1 107 ? 4.311 8.085 -15.419 1.00 83.75 107 LYS A C 1
ATOM 850 O O . LYS A 1 107 ? 3.888 9.096 -15.967 1.00 83.75 107 LYS A O 1
ATOM 855 N N . ARG A 1 108 ? 3.545 7.013 -15.190 1.00 84.94 108 ARG A N 1
ATOM 856 C CA . ARG A 1 108 ? 2.104 6.934 -15.481 1.00 84.94 108 ARG A CA 1
ATOM 857 C C . ARG A 1 108 ? 1.251 7.656 -14.428 1.00 84.94 108 ARG A C 1
ATOM 859 O O . ARG A 1 108 ? 0.034 7.676 -14.553 1.00 84.94 108 ARG A O 1
ATOM 866 N N . GLY A 1 109 ? 1.881 8.244 -13.407 1.00 87.06 109 GLY A N 1
ATOM 867 C CA . GLY A 1 109 ? 1.224 9.050 -12.381 1.00 87.06 109 GLY A CA 1
ATOM 868 C C . GLY A 1 109 ? 0.320 8.250 -11.440 1.00 87.06 109 GLY A C 1
ATOM 869 O O . GLY A 1 109 ? -0.836 8.636 -11.277 1.00 87.06 109 GLY A O 1
ATOM 870 N N . PRO A 1 110 ? 0.794 7.148 -10.822 1.00 91.50 110 PRO A N 1
ATOM 871 C CA . PRO A 1 110 ? -0.003 6.451 -9.823 1.00 91.50 110 PRO A CA 1
ATOM 872 C C . PRO A 1 110 ? -0.269 7.353 -8.610 1.00 91.50 110 PRO A C 1
ATOM 874 O O . PRO A 1 110 ? 0.519 8.265 -8.333 1.00 91.50 110 PRO A O 1
ATOM 877 N N . PRO A 1 111 ? -1.335 7.089 -7.833 1.00 94.06 111 PRO A N 1
ATOM 878 C CA . PRO A 1 111 ? -1.582 7.847 -6.619 1.00 94.06 111 PRO A CA 1
ATOM 879 C C . PRO A 1 111 ? -0.435 7.635 -5.632 1.00 94.06 111 PRO A C 1
ATOM 881 O O . PRO A 1 111 ? 0.095 6.530 -5.484 1.00 94.06 111 PRO A O 1
ATOM 884 N N . GLU A 1 112 ? -0.072 8.689 -4.907 1.00 93.94 112 GLU A N 1
ATOM 885 C CA . GLU A 1 112 ? 0.928 8.580 -3.852 1.00 93.94 112 GLU A CA 1
ATOM 886 C C . GLU A 1 112 ? 0.492 7.571 -2.782 1.00 93.94 112 GLU A C 1
ATOM 888 O O . GLU A 1 112 ? -0.637 7.612 -2.287 1.00 93.94 112 GLU A O 1
ATOM 893 N N . ALA A 1 113 ? 1.417 6.703 -2.374 1.00 92.12 113 ALA A N 1
ATOM 894 C CA . ALA A 1 113 ? 1.205 5.776 -1.274 1.00 92.12 113 ALA A CA 1
ATOM 895 C C . ALA A 1 113 ? 1.719 6.338 0.057 1.00 92.12 113 ALA A C 1
ATOM 897 O O . ALA A 1 113 ? 2.757 6.999 0.146 1.00 92.12 113 ALA A O 1
ATOM 898 N N . LYS A 1 114 ? 1.000 6.012 1.127 1.00 93.00 114 LYS A N 1
ATOM 899 C CA . LYS A 1 114 ? 1.447 6.110 2.510 1.00 93.00 114 LYS A CA 1
ATOM 900 C C . LYS A 1 114 ? 1.498 4.703 3.094 1.00 93.00 114 LYS A C 1
ATOM 902 O O . LYS A 1 114 ? 0.471 4.043 3.233 1.00 93.00 114 LYS A O 1
ATOM 907 N N . ALA A 1 115 ? 2.696 4.271 3.459 1.00 91.56 115 ALA A N 1
ATOM 908 C CA . ALA A 1 115 ? 2.903 2.999 4.129 1.00 91.56 115 ALA A CA 1
ATOM 909 C C . ALA A 1 115 ? 2.673 3.139 5.649 1.00 91.56 115 ALA A C 1
ATOM 911 O O . ALA A 1 115 ? 3.025 4.163 6.252 1.00 91.56 115 ALA A O 1
ATOM 912 N N . TYR A 1 116 ? 2.038 2.132 6.249 1.00 91.56 116 TYR A N 1
ATOM 913 C CA . TYR A 1 116 ? 1.690 2.058 7.668 1.00 91.56 116 TYR A CA 1
ATOM 914 C C . TYR A 1 116 ? 2.348 0.840 8.316 1.00 91.56 116 TYR A C 1
ATOM 916 O O . TYR A 1 116 ? 2.261 -0.268 7.792 1.00 91.56 116 TYR A O 1
ATOM 924 N N . ILE A 1 117 ? 2.963 1.047 9.482 1.00 91.12 117 ILE A N 1
ATOM 925 C CA . ILE A 1 117 ? 3.645 0.008 10.260 1.00 91.12 117 ILE A CA 1
ATOM 926 C C . ILE A 1 117 ? 2.945 -0.133 11.609 1.00 91.12 117 ILE A C 1
ATOM 928 O O . ILE A 1 117 ? 2.708 0.863 12.296 1.00 91.12 117 ILE A O 1
ATOM 932 N N . CYS A 1 118 ? 2.683 -1.373 12.015 1.00 90.31 118 CYS A N 1
ATOM 933 C CA . CYS A 1 118 ? 2.228 -1.706 13.357 1.00 90.31 118 CYS A CA 1
ATOM 934 C C . CYS A 1 118 ? 3.344 -2.446 14.095 1.00 90.31 118 CYS A C 1
ATOM 936 O O . CYS A 1 118 ? 4.056 -3.263 13.511 1.00 90.31 118 CYS A O 1
ATOM 938 N N . ARG A 1 119 ? 3.511 -2.153 15.388 1.00 89.94 119 ARG A N 1
ATOM 939 C CA . ARG A 1 119 ? 4.481 -2.853 16.239 1.00 89.94 119 ARG A CA 1
ATOM 940 C C . ARG A 1 119 ? 3.856 -4.102 16.850 1.00 89.94 119 ARG A C 1
ATOM 942 O O . ARG A 1 119 ? 2.637 -4.191 16.987 1.00 89.94 119 ARG A O 1
ATOM 949 N N . ASP A 1 120 ? 4.703 -5.038 17.257 1.00 89.94 120 ASP A N 1
ATOM 950 C CA . ASP A 1 120 ? 4.264 -6.216 18.001 1.00 89.94 120 ASP A CA 1
ATOM 951 C C . ASP A 1 120 ? 3.507 -5.808 19.275 1.00 89.94 120 ASP A C 1
ATOM 953 O O . ASP A 1 120 ? 3.922 -4.903 20.002 1.00 89.94 120 ASP A O 1
ATOM 957 N N . GLY A 1 121 ? 2.350 -6.429 19.501 1.00 87.31 121 GLY A N 1
ATOM 958 C CA . GLY A 1 121 ? 1.453 -6.127 20.614 1.00 87.31 121 GLY A CA 1
ATOM 959 C C . GLY A 1 121 ? 0.497 -4.949 20.394 1.00 87.31 121 GLY A C 1
ATOM 960 O O . GLY A 1 121 ? -0.462 -4.820 21.159 1.00 87.31 121 GLY A O 1
ATOM 961 N N . TRP A 1 122 ? 0.681 -4.111 19.365 1.00 87.88 122 TRP A N 1
ATOM 962 C CA . TRP A 1 122 ? -0.319 -3.088 19.026 1.00 87.88 122 TRP A CA 1
ATOM 963 C C . TRP A 1 122 ? -1.654 -3.747 18.702 1.00 87.88 122 TRP A C 1
ATOM 965 O O . TRP A 1 122 ? -1.672 -4.805 18.091 1.00 87.88 122 TRP A O 1
ATOM 975 N N . PHE A 1 123 ? -2.771 -3.158 19.136 1.00 84.44 123 PHE A N 1
ATOM 976 C CA . PHE A 1 123 ? -4.127 -3.686 18.905 1.00 84.44 123 PHE A CA 1
ATOM 977 C C . PHE A 1 123 ? -4.329 -5.170 19.294 1.00 84.44 123 PHE A C 1
ATOM 979 O O . PHE A 1 123 ? -5.262 -5.811 18.817 1.00 84.44 123 PHE A O 1
ATOM 986 N N . GLY A 1 124 ? -3.458 -5.735 20.141 1.00 84.25 124 GLY A N 1
ATOM 987 C CA . GLY A 1 124 ? -3.483 -7.151 20.515 1.00 84.25 124 GLY A CA 1
ATOM 988 C C . GLY A 1 124 ? -2.960 -8.122 19.447 1.00 84.25 124 GLY A C 1
ATOM 989 O O . GLY A 1 124 ? -3.080 -9.331 19.638 1.00 84.25 124 GLY A O 1
ATOM 990 N N . ILE A 1 125 ? -2.370 -7.636 18.349 1.00 82.19 125 ILE A N 1
ATOM 991 C CA . ILE A 1 125 ? -1.809 -8.486 17.288 1.00 82.19 125 ILE A CA 1
ATOM 992 C C . ILE A 1 125 ? -0.331 -8.777 17.513 1.00 82.19 125 ILE A C 1
ATOM 994 O O . ILE A 1 125 ? 0.405 -7.943 18.042 1.00 82.19 125 ILE A O 1
ATOM 998 N N . ARG A 1 126 ? 0.106 -9.976 17.111 1.00 87.44 126 ARG A N 1
ATOM 999 C CA . ARG A 1 126 ? 1.490 -10.425 17.283 1.00 87.44 126 ARG A CA 1
ATOM 1000 C C . ARG A 1 126 ? 2.072 -11.097 16.046 1.00 87.44 126 ARG A C 1
ATOM 1002 O O . ARG A 1 126 ? 1.338 -11.606 15.198 1.00 87.44 126 ARG A O 1
ATOM 1009 N N . GLY A 1 127 ? 3.399 -11.125 15.963 1.00 89.19 127 GLY A N 1
ATOM 1010 C CA . GLY A 1 127 ? 4.134 -11.852 14.926 1.00 89.19 127 GLY A CA 1
ATOM 1011 C C . GLY A 1 127 ? 3.945 -11.260 13.527 1.00 89.19 127 GLY A C 1
ATOM 1012 O O . GLY A 1 127 ? 3.811 -10.048 13.367 1.00 89.19 127 GLY A O 1
ATOM 1013 N N . THR A 1 128 ? 3.935 -12.098 12.488 1.00 85.62 128 THR A N 1
ATOM 1014 C CA . THR A 1 128 ? 3.892 -11.647 11.081 1.00 85.62 128 THR A CA 1
ATOM 1015 C C . THR A 1 128 ? 2.612 -10.889 10.721 1.00 85.62 128 THR A C 1
ATOM 1017 O O . THR A 1 128 ? 2.650 -10.003 9.867 1.00 85.62 128 THR A O 1
ATOM 1020 N N . VAL A 1 129 ? 1.503 -11.146 11.422 1.00 85.75 129 VAL A N 1
ATOM 1021 C CA . VAL A 1 129 ? 0.221 -10.439 11.239 1.00 85.75 129 VAL A CA 1
ATOM 1022 C C . VAL A 1 129 ? 0.357 -8.931 11.486 1.00 85.75 129 VAL A C 1
ATOM 1024 O O . VAL A 1 129 ? -0.359 -8.147 10.867 1.00 85.75 129 VAL A O 1
ATOM 1027 N N . THR A 1 130 ? 1.319 -8.503 12.311 1.00 86.69 130 THR A N 1
ATOM 1028 C CA . THR A 1 130 ? 1.602 -7.075 12.560 1.00 86.69 130 THR A CA 1
ATOM 1029 C C . THR A 1 130 ? 2.017 -6.324 11.298 1.00 86.69 130 THR A C 1
ATOM 1031 O O . THR A 1 130 ? 1.682 -5.152 11.151 1.00 86.69 130 THR A O 1
ATOM 1034 N N . LYS A 1 131 ? 2.679 -7.004 10.355 1.00 87.69 131 LYS A N 1
ATOM 1035 C CA . LYS A 1 131 ? 3.115 -6.426 9.080 1.00 87.69 131 LYS A CA 1
ATOM 1036 C C . LYS A 1 131 ? 2.001 -6.457 8.037 1.00 87.69 131 LYS A C 1
ATOM 1038 O O . LYS A 1 131 ? 1.706 -5.448 7.412 1.00 87.69 131 LYS A O 1
ATOM 1043 N N . TYR A 1 132 ? 1.344 -7.604 7.875 1.00 88.62 132 TYR A N 1
ATOM 1044 C CA . TYR A 1 132 ? 0.383 -7.809 6.784 1.00 88.62 132 TYR A CA 1
ATOM 1045 C C . TYR A 1 132 ? -1.033 -7.303 7.084 1.00 88.62 132 TYR A C 1
ATOM 1047 O O . TYR A 1 132 ? -1.779 -6.993 6.159 1.00 88.62 132 TYR A O 1
ATOM 1055 N N . GLY A 1 133 ? -1.416 -7.214 8.360 1.00 88.38 133 GLY A N 1
ATOM 1056 C CA . GLY A 1 133 ? -2.766 -6.835 8.779 1.00 88.38 133 GLY A CA 1
ATOM 1057 C C . GLY A 1 133 ? -2.906 -5.402 9.286 1.00 88.38 133 GLY A C 1
ATOM 1058 O O . GLY A 1 133 ? -4.022 -5.002 9.609 1.00 88.38 133 GLY A O 1
ATOM 1059 N N . CYS A 1 134 ? -1.814 -4.634 9.386 1.00 90.88 134 CYS A N 1
ATOM 1060 C CA . CYS A 1 134 ? -1.777 -3.375 10.140 1.00 90.88 134 CYS A CA 1
ATOM 1061 C C . CYS A 1 134 ? -2.945 -2.427 9.823 1.00 90.88 134 CYS A C 1
ATOM 1063 O O . CYS A 1 134 ? -3.627 -1.958 10.734 1.00 90.88 134 CYS A O 1
ATOM 1065 N N . LEU A 1 135 ? -3.230 -2.198 8.538 1.00 91.69 135 LEU A N 1
ATOM 1066 C CA . LEU A 1 135 ? -4.324 -1.322 8.116 1.00 91.69 135 LEU A CA 1
ATOM 1067 C C . LEU A 1 135 ? -5.707 -1.776 8.580 1.00 91.69 135 LEU A C 1
ATOM 1069 O O . LEU A 1 135 ? -6.501 -0.942 9.007 1.00 91.69 135 LEU A O 1
ATOM 1073 N N . ALA A 1 136 ? -6.000 -3.076 8.527 1.00 89.88 136 ALA A N 1
ATOM 1074 C CA . ALA A 1 136 ? -7.290 -3.595 8.967 1.00 89.88 136 ALA A CA 1
ATOM 1075 C C . ALA A 1 136 ? -7.510 -3.325 10.462 1.00 89.88 136 ALA A C 1
ATOM 1077 O O . ALA A 1 136 ? -8.593 -2.906 10.869 1.00 89.88 136 ALA A O 1
ATOM 1078 N N . PHE A 1 137 ? -6.463 -3.499 11.276 1.00 89.31 137 PHE A N 1
ATOM 1079 C CA . PHE A 1 137 ? -6.526 -3.236 12.715 1.00 89.31 137 PHE A CA 1
ATOM 1080 C C . PHE A 1 137 ? -6.606 -1.744 13.036 1.00 89.31 137 PHE A C 1
ATOM 1082 O O . PHE A 1 137 ? -7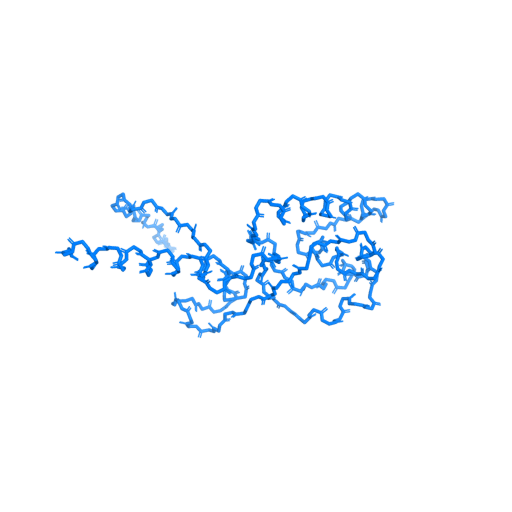.389 -1.367 13.904 1.00 89.31 137 PHE A O 1
ATOM 1089 N N . LEU A 1 138 ? -5.882 -0.895 12.298 1.00 90.50 138 LEU A N 1
ATOM 1090 C CA . LEU A 1 138 ? -6.014 0.562 12.400 1.00 90.50 138 LEU A CA 1
ATOM 1091 C C . LEU A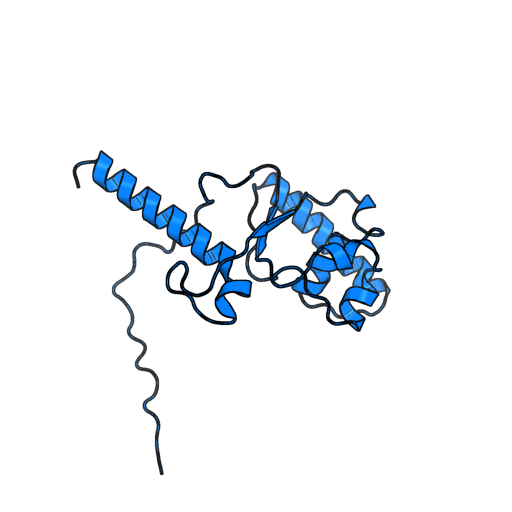 1 138 ? -7.442 1.023 12.081 1.00 90.50 138 LEU A C 1
ATOM 1093 O O . LEU A 1 138 ? -8.014 1.826 12.813 1.00 90.50 138 LEU A O 1
ATOM 1097 N N . CYS A 1 139 ? -8.041 0.495 11.013 1.00 89.81 139 CYS A N 1
ATOM 1098 C CA . CYS A 1 139 ? -9.411 0.832 10.635 1.00 89.81 139 CYS A CA 1
ATOM 1099 C C . CYS A 1 139 ? -10.452 0.330 11.632 1.00 89.81 139 CYS A C 1
ATOM 1101 O O . CYS A 1 139 ? -11.441 1.015 11.896 1.00 89.81 139 CYS A O 1
ATOM 1103 N N . LYS A 1 140 ? -10.234 -0.862 12.191 1.00 89.12 140 LYS A N 1
ATOM 1104 C CA . LYS A 1 140 ? -11.082 -1.406 13.249 1.00 89.12 140 LYS A CA 1
ATOM 1105 C C . LYS A 1 140 ? -11.021 -0.532 14.501 1.00 89.12 140 LYS A C 1
ATOM 1107 O O . LYS A 1 140 ? -12.065 -0.198 15.052 1.00 89.12 140 LYS A O 1
ATOM 1112 N N . GLU A 1 141 ? -9.823 -0.159 14.946 1.00 88.69 141 GLU A N 1
ATOM 1113 C CA . GLU A 1 141 ? -9.659 0.673 16.141 1.00 88.69 141 GLU A CA 1
ATOM 1114 C C . GLU A 1 141 ? -10.326 2.040 15.965 1.00 88.69 141 GLU A C 1
ATOM 1116 O O . GLU A 1 141 ? -11.083 2.457 16.841 1.00 88.69 141 GLU A O 1
ATOM 1121 N N . ALA A 1 142 ? -10.149 2.680 14.806 1.00 90.62 142 ALA A N 1
ATOM 1122 C CA . ALA A 1 142 ? -10.811 3.944 14.496 1.00 90.62 142 ALA A CA 1
ATOM 1123 C C . ALA A 1 142 ? -12.344 3.833 14.600 1.00 90.62 142 ALA A C 1
ATOM 1125 O O . ALA A 1 142 ? -12.987 4.678 15.230 1.00 90.62 142 ALA A O 1
ATOM 1126 N N . ALA A 1 143 ? -12.922 2.765 14.040 1.00 88.94 143 ALA A N 1
ATOM 1127 C CA . ALA A 1 143 ? -14.359 2.509 14.102 1.00 88.94 143 ALA A CA 1
ATOM 1128 C C . ALA A 1 143 ? -14.854 2.311 15.546 1.00 88.94 143 ALA A C 1
ATOM 1130 O O . ALA A 1 143 ? -15.855 2.896 15.965 1.00 88.94 143 ALA A O 1
ATOM 1131 N N . GLU A 1 144 ? -14.131 1.518 16.339 1.00 87.75 144 GLU A N 1
ATOM 1132 C CA . GLU A 1 144 ? -14.472 1.256 17.740 1.00 87.75 144 GLU A CA 1
ATOM 1133 C C . GLU A 1 144 ? -14.370 2.518 18.605 1.00 87.75 144 GLU A C 1
ATOM 1135 O O . GLU A 1 144 ? -15.225 2.756 19.463 1.00 87.75 144 GLU A O 1
ATOM 1140 N N . THR A 1 145 ? -13.352 3.346 18.375 1.00 88.62 145 THR A N 1
ATOM 1141 C CA . THR A 1 145 ? -13.160 4.614 19.084 1.00 88.62 145 THR A CA 1
ATOM 1142 C C . THR A 1 145 ? -14.285 5.599 18.766 1.00 88.62 145 THR A C 1
ATOM 1144 O O . THR A 1 145 ? -14.855 6.192 19.689 1.00 88.62 145 THR A O 1
ATOM 1147 N N . ARG A 1 146 ? -14.702 5.715 17.498 1.00 88.06 146 ARG A N 1
ATOM 1148 C CA . ARG A 1 146 ? -15.841 6.564 17.116 1.00 88.06 146 ARG A CA 1
ATOM 1149 C C . ARG A 1 146 ? -17.173 6.063 17.653 1.00 88.06 146 ARG A C 1
ATOM 1151 O O . ARG A 1 146 ? -17.963 6.867 18.149 1.00 88.06 146 ARG A O 1
ATOM 1158 N N . ALA A 1 147 ? -17.412 4.754 17.624 1.00 86.44 147 ALA A N 1
ATOM 1159 C CA . ALA A 1 147 ? -18.613 4.168 18.212 1.00 86.44 147 ALA A CA 1
ATOM 1160 C C . ALA A 1 147 ? -18.720 4.503 19.711 1.00 86.44 147 ALA A C 1
ATOM 1162 O O . ALA A 1 147 ? -19.758 4.984 20.166 1.00 86.44 147 ALA A O 1
ATOM 1163 N N . LYS A 1 148 ? -17.621 4.349 20.464 1.00 86.75 148 LYS A N 1
ATOM 1164 C CA . LYS A 1 148 ? -17.559 4.717 21.889 1.00 86.75 148 LYS A CA 1
ATOM 1165 C C . LYS A 1 148 ? -17.785 6.211 22.118 1.00 86.75 148 LYS A C 1
ATOM 1167 O O . LYS A 1 148 ? -18.499 6.578 23.048 1.00 86.75 148 LYS A O 1
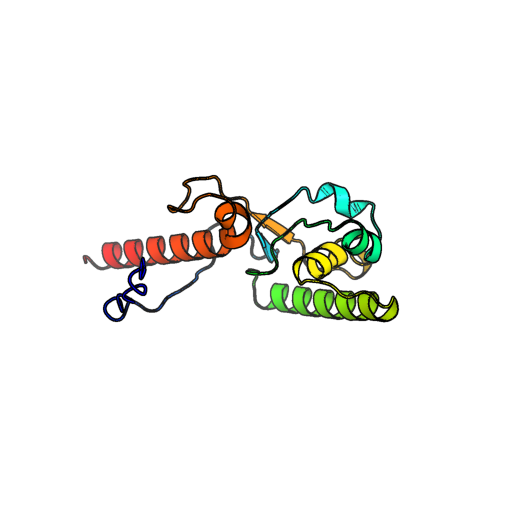ATOM 1172 N N . ALA A 1 149 ? -17.190 7.076 21.296 1.00 85.94 149 ALA A N 1
ATOM 1173 C CA . ALA A 1 149 ? -17.389 8.521 21.399 1.00 85.94 149 ALA A CA 1
ATOM 1174 C C . ALA A 1 149 ? -18.859 8.908 21.165 1.00 85.94 149 ALA A C 1
ATOM 1176 O O . ALA A 1 149 ? -19.413 9.710 21.918 1.00 85.94 149 ALA A O 1
ATOM 1177 N N . LYS A 1 150 ? -19.512 8.278 20.180 1.00 84.06 150 LYS A N 1
ATOM 1178 C CA . LYS A 1 150 ? -20.934 8.481 19.892 1.00 84.06 150 LYS A CA 1
ATOM 1179 C C . LYS A 1 150 ? -21.819 8.056 21.064 1.00 84.06 150 LYS A C 1
ATOM 1181 O O . LYS A 1 150 ? -22.677 8.838 21.462 1.00 84.06 150 LYS A O 1
ATOM 1186 N N . MET A 1 151 ? -21.579 6.882 21.652 1.00 80.62 151 MET A N 1
ATOM 1187 C CA . MET A 1 151 ? -22.331 6.409 22.826 1.00 80.62 151 MET A CA 1
ATOM 1188 C C . MET A 1 151 ? -22.219 7.393 23.998 1.00 80.62 151 MET A C 1
ATOM 1190 O O . MET A 1 151 ? -23.237 7.863 24.500 1.00 80.62 151 MET A O 1
ATOM 1194 N N . LYS A 1 152 ? -20.994 7.839 24.312 1.00 80.88 152 LYS A N 1
ATOM 1195 C CA . LYS A 1 152 ? -20.758 8.856 25.349 1.00 80.88 152 LYS A CA 1
ATOM 1196 C C . LYS A 1 152 ? -21.488 10.171 25.070 1.00 80.88 152 LYS A C 1
ATOM 1198 O O . LYS A 1 152 ? -22.064 10.749 25.983 1.00 80.88 152 LYS A O 1
ATOM 1203 N N . SER A 1 153 ? -21.490 10.643 23.820 1.00 77.69 153 SER A N 1
ATOM 1204 C CA . SER A 1 153 ? -22.196 11.879 23.440 1.00 77.69 153 SER A CA 1
ATOM 1205 C C . SER A 1 153 ? -23.723 11.769 23.530 1.00 77.69 153 SER A C 1
ATOM 1207 O O . SER A 1 153 ? -24.406 12.784 23.604 1.00 77.69 153 SER A O 1
ATOM 1209 N N . GLN A 1 154 ? -24.254 10.543 23.533 1.00 77.19 154 GLN A N 1
ATOM 1210 C CA . GLN A 1 154 ? -25.681 10.239 23.637 1.00 77.19 154 GLN A CA 1
ATOM 1211 C C . GLN A 1 154 ? -26.116 9.890 25.071 1.00 77.19 154 GLN A C 1
ATOM 1213 O O . GLN A 1 154 ? -27.278 9.553 25.276 1.00 77.19 154 GLN A O 1
ATOM 1218 N N . GLY A 1 155 ? -25.214 9.981 26.059 1.00 60.41 155 GLY A N 1
ATOM 1219 C CA . GLY A 1 155 ? -25.514 9.663 27.459 1.00 60.41 155 GLY A CA 1
ATOM 1220 C C . GLY A 1 155 ? -25.700 8.167 27.743 1.00 60.41 155 GLY A C 1
ATOM 1221 O O . GLY A 1 155 ? -26.355 7.829 28.727 1.00 60.41 155 GLY A O 1
ATOM 1222 N N . LEU A 1 156 ? -25.156 7.297 26.881 1.00 48.84 156 LEU A N 1
ATOM 1223 C CA . LEU A 1 156 ? -25.178 5.833 26.996 1.00 48.84 156 LEU A CA 1
ATOM 1224 C C . LEU A 1 156 ? -23.828 5.275 27.462 1.00 48.84 156 LEU A C 1
ATOM 1226 O O . LEU A 1 156 ? -22.779 5.742 26.954 1.00 48.84 156 LEU A O 1
#